Protein AF-A0A3N5SYF8-F1 (afdb_monomer_lite)

Foldseek 3Di:
DDDPCPVVCVVVVVVLLVVLLVVLCVVCPPNDDPVVSVVLQPVVPDDDSVVSSVVVVD

Secondary structure (DSSP, 8-state):
---TTHHHHHHHHHHHHHHHHHHHHHHHGGG--HHHHHHHHHHT-S--HHHHHHHTT-

pLDDT: mean 95.8, std 4.24, range [71.31, 98.5]

Structure (mmCIF, N/CA/C/O backbone):
data_AF-A0A3N5SYF8-F1
#
_entry.id   AF-A0A3N5SYF8-F1
#
loop_
_atom_site.group_PDB
_atom_site.id
_atom_site.type_symbol
_atom_site.label_atom_id
_atom_site.label_alt_id
_atom_site.label_comp_id
_atom_site.label_asym_id
_atom_site.label_entity_id
_atom_site.label_seq_id
_atom_site.pdbx_PDB_ins_code
_atom_site.Cartn_x
_atom_site.Cartn_y
_atom_site.Cartn_z
_atom_site.occupancy
_atom_site.B_iso_or_equiv
_atom_site.auth_seq_id
_atom_site.auth_comp_id
_atom_site.auth_asym_id
_atom_site.auth_atom_id
_atom_site.pdbx_PDB_model_num
ATOM 1 N N . THR A 1 1 ? 23.876 3.987 -20.511 1.00 71.31 1 THR A N 1
ATOM 2 C CA . THR A 1 1 ? 22.638 3.369 -21.032 1.00 71.31 1 THR A CA 1
ATOM 3 C C . THR A 1 1 ? 21.480 4.299 -20.728 1.00 71.31 1 THR A C 1
ATOM 5 O O . THR A 1 1 ? 21.409 4.792 -19.611 1.00 71.31 1 THR A O 1
ATOM 8 N N . LEU A 1 2 ? 20.626 4.621 -21.705 1.00 83.56 2 LEU A N 1
ATOM 9 C CA . LEU A 1 2 ? 19.404 5.386 -21.435 1.00 83.56 2 LEU A CA 1
ATOM 10 C C . LEU A 1 2 ? 18.359 4.391 -20.918 1.00 83.56 2 LEU A C 1
ATOM 12 O O . LEU A 1 2 ? 18.014 3.455 -21.636 1.00 83.56 2 LEU A O 1
ATOM 16 N N . THR A 1 3 ? 17.898 4.559 -19.682 1.00 88.44 3 THR A N 1
ATOM 17 C CA . THR A 1 3 ? 16.839 3.744 -19.070 1.00 88.44 3 THR A CA 1
ATOM 18 C C . THR A 1 3 ? 15.615 4.628 -18.820 1.00 88.44 3 THR A C 1
ATOM 20 O O . THR A 1 3 ? 15.437 5.148 -17.714 1.00 88.44 3 THR A O 1
ATOM 23 N N . PRO A 1 4 ? 14.786 4.871 -19.857 1.00 89.12 4 PRO A N 1
ATOM 24 C CA . PRO A 1 4 ? 13.577 5.672 -19.714 1.00 89.12 4 PRO A CA 1
ATOM 25 C C . PRO A 1 4 ? 12.724 5.153 -18.555 1.00 89.12 4 PRO A C 1
ATOM 27 O O . PRO A 1 4 ? 12.623 3.946 -18.356 1.00 89.12 4 PRO A O 1
ATOM 30 N N . THR A 1 5 ? 12.099 6.057 -17.801 1.00 93.19 5 THR A N 1
ATOM 31 C CA . THR A 1 5 ? 11.151 5.777 -16.697 1.00 93.19 5 THR A CA 1
ATOM 32 C C . THR A 1 5 ? 11.697 5.080 -15.441 1.00 93.19 5 THR A C 1
ATOM 34 O O . THR A 1 5 ? 11.067 5.192 -14.394 1.00 93.19 5 THR A O 1
ATOM 37 N N . VAL A 1 6 ? 12.887 4.468 -15.469 1.00 92.56 6 VAL A N 1
ATOM 38 C CA . VAL A 1 6 ? 13.461 3.762 -14.298 1.00 92.56 6 VAL A CA 1
ATOM 39 C C . VAL A 1 6 ? 13.668 4.690 -13.100 1.00 92.56 6 VAL A C 1
ATOM 41 O O . VAL A 1 6 ? 13.401 4.324 -11.965 1.00 92.56 6 VAL A O 1
ATOM 44 N N . TRP A 1 7 ? 14.091 5.930 -13.324 1.00 92.69 7 TRP A N 1
ATOM 45 C CA . TRP A 1 7 ? 14.251 6.888 -12.225 1.00 92.69 7 TRP A CA 1
ATOM 46 C C . TRP A 1 7 ? 12.910 7.317 -11.625 1.00 92.69 7 TRP A C 1
ATOM 48 O O . TRP A 1 7 ? 12.798 7.511 -10.417 1.00 92.69 7 TRP A O 1
ATOM 58 N N . MET A 1 8 ? 11.873 7.412 -12.460 1.00 94.19 8 MET A N 1
ATOM 59 C CA . MET A 1 8 ? 10.527 7.767 -12.016 1.00 94.19 8 MET A CA 1
ATOM 60 C C . MET A 1 8 ? 9.883 6.643 -11.204 1.00 94.19 8 MET A C 1
ATOM 62 O O . MET A 1 8 ? 9.105 6.936 -10.300 1.00 94.19 8 MET A O 1
ATOM 66 N N . SER A 1 9 ? 10.211 5.373 -11.475 1.00 94.56 9 SER A N 1
ATOM 67 C CA . SER A 1 9 ? 9.573 4.239 -10.796 1.00 94.56 9 SER A CA 1
ATOM 68 C C . SER A 1 9 ? 9.810 4.230 -9.287 1.00 94.56 9 SER A C 1
ATOM 70 O O . SER A 1 9 ? 8.951 3.753 -8.556 1.00 94.56 9 SER A O 1
ATOM 72 N N . TYR A 1 10 ? 10.920 4.796 -8.804 1.00 94.88 10 TYR A N 1
ATOM 73 C CA . TYR A 1 10 ? 11.175 4.942 -7.368 1.00 94.88 10 TYR A CA 1
ATOM 74 C C . TYR A 1 10 ? 10.150 5.855 -6.697 1.00 94.88 10 TYR A C 1
ATOM 76 O O . TYR A 1 10 ? 9.518 5.470 -5.714 1.00 94.88 10 TYR A O 1
ATOM 84 N N . LEU A 1 11 ? 9.971 7.060 -7.244 1.00 96.62 11 LEU A N 1
ATOM 85 C CA . LEU A 1 11 ? 9.039 8.033 -6.684 1.00 96.62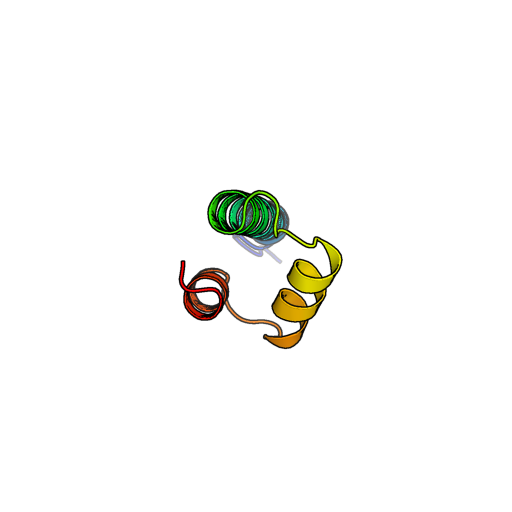 11 LEU A CA 1
ATOM 86 C C . LEU A 1 11 ? 7.591 7.573 -6.869 1.00 96.62 11 LEU A C 1
ATOM 88 O O . LEU A 1 11 ? 6.811 7.636 -5.925 1.00 96.62 11 LEU A O 1
ATOM 92 N N . MET A 1 12 ? 7.261 7.050 -8.052 1.00 96.50 12 MET A N 1
ATOM 93 C CA . MET A 1 12 ? 5.926 6.524 -8.336 1.00 96.50 12 MET A CA 1
ATOM 94 C C . MET A 1 12 ? 5.583 5.348 -7.419 1.00 96.50 12 MET A C 1
ATOM 96 O O . MET A 1 12 ? 4.515 5.341 -6.823 1.00 96.50 12 MET A O 1
ATOM 100 N N . GLY A 1 13 ? 6.494 4.386 -7.242 1.00 95.25 13 GLY A N 1
ATOM 101 C CA . GLY A 1 13 ? 6.272 3.245 -6.353 1.00 95.25 13 GLY A CA 1
ATOM 102 C C . GLY A 1 13 ? 6.043 3.671 -4.904 1.00 95.25 13 GLY A C 1
ATOM 103 O O . GLY A 1 13 ? 5.102 3.200 -4.272 1.00 95.25 13 GLY A O 1
ATOM 104 N N . LYS A 1 14 ? 6.849 4.615 -4.398 1.00 97.25 14 LYS A N 1
ATOM 105 C CA . LYS A 1 14 ? 6.659 5.185 -3.058 1.00 97.25 14 LYS A CA 1
ATOM 106 C C . LYS A 1 14 ? 5.276 5.832 -2.918 1.00 97.25 14 LYS A C 1
ATOM 108 O O . LYS A 1 14 ? 4.556 5.522 -1.975 1.00 97.25 14 LYS A O 1
ATOM 113 N N . GLN A 1 15 ? 4.913 6.701 -3.857 1.00 98.12 15 GLN A N 1
ATOM 114 C CA . GLN A 1 15 ? 3.652 7.440 -3.825 1.00 98.12 15 GLN A CA 1
ATOM 115 C C . GLN A 1 15 ? 2.434 6.505 -3.868 1.00 98.12 15 GLN A C 1
ATOM 117 O O . GLN A 1 15 ? 1.446 6.748 -3.181 1.00 98.12 15 GLN A O 1
ATOM 122 N N . GLU A 1 16 ? 2.503 5.417 -4.637 1.00 97.69 16 GLU A N 1
ATOM 123 C CA . GLU A 1 16 ? 1.434 4.415 -4.682 1.00 97.69 16 GLU A CA 1
ATOM 124 C C . GLU A 1 16 ? 1.298 3.639 -3.363 1.00 97.69 16 GLU A C 1
ATOM 126 O O . GLU A 1 16 ? 0.176 3.378 -2.929 1.00 97.69 16 GLU A O 1
ATOM 131 N N . ILE A 1 17 ? 2.409 3.325 -2.684 1.00 97.56 17 ILE A N 1
ATOM 132 C CA . ILE A 1 17 ? 2.378 2.695 -1.352 1.00 97.56 17 ILE A CA 1
ATOM 133 C C . ILE A 1 17 ? 1.791 3.654 -0.306 1.00 97.56 17 ILE A C 1
ATOM 135 O O . ILE A 1 17 ? 0.972 3.236 0.511 1.00 97.56 17 ILE A O 1
ATOM 139 N N . GLU A 1 18 ? 2.168 4.935 -0.339 1.00 98.19 18 GLU A N 1
ATOM 140 C CA . GLU A 1 18 ? 1.638 5.954 0.579 1.00 98.19 18 GLU A CA 1
ATOM 141 C C . GLU A 1 18 ? 0.124 6.135 0.409 1.00 98.19 18 GLU A C 1
ATOM 143 O O . GLU A 1 18 ? -0.606 6.097 1.399 1.00 98.19 18 GLU A O 1
ATOM 148 N N . ARG A 1 19 ? -0.357 6.230 -0.837 1.00 98.44 19 ARG A N 1
ATOM 149 C CA . ARG A 1 19 ? -1.795 6.304 -1.150 1.00 98.44 19 ARG A CA 1
ATOM 150 C C . ARG A 1 19 ? -2.553 5.065 -0.699 1.00 98.44 19 ARG A C 1
ATOM 152 O O . ARG A 1 19 ? -3.603 5.180 -0.083 1.00 98.44 19 ARG A O 1
ATOM 159 N N . LEU A 1 20 ? -2.014 3.878 -0.978 1.00 98.25 20 LEU A N 1
ATOM 160 C CA . LEU A 1 20 ? -2.613 2.624 -0.531 1.00 98.25 20 LEU A CA 1
ATOM 161 C C . LEU A 1 20 ? -2.771 2.600 0.997 1.00 98.25 20 LEU A C 1
ATOM 163 O O . LEU A 1 20 ? -3.826 2.211 1.492 1.00 98.25 20 LEU A O 1
ATOM 167 N N . ARG A 1 21 ? -1.750 3.039 1.742 1.00 98.38 21 ARG A N 1
ATOM 168 C CA . ARG A 1 21 ? -1.807 3.123 3.208 1.00 98.38 21 ARG A CA 1
ATOM 169 C C . ARG A 1 21 ? -2.906 4.076 3.677 1.00 98.38 21 ARG A C 1
ATOM 171 O O . ARG A 1 21 ? -3.650 3.729 4.587 1.00 98.38 21 ARG A O 1
ATOM 178 N N . GLU A 1 22 ? -3.015 5.255 3.066 1.00 98.50 22 GLU A N 1
ATOM 179 C CA . GLU A 1 22 ? -4.074 6.225 3.373 1.00 98.50 22 GLU A CA 1
ATOM 180 C C . GLU A 1 22 ? -5.468 5.653 3.099 1.00 98.50 22 GLU A C 1
ATOM 182 O O . GLU A 1 22 ? -6.355 5.782 3.938 1.00 98.50 22 GLU A O 1
ATOM 187 N N . ASP A 1 23 ? -5.653 4.962 1.976 1.00 98.38 23 ASP A N 1
ATOM 188 C CA . ASP A 1 23 ? -6.933 4.351 1.616 1.00 98.38 23 ASP A CA 1
ATOM 189 C C . ASP A 1 23 ? -7.339 3.237 2.591 1.00 98.38 23 ASP A C 1
ATOM 191 O O . ASP A 1 23 ? -8.493 3.176 3.016 1.00 98.38 23 ASP A O 1
ATOM 195 N N . VAL A 1 24 ? -6.392 2.384 2.995 1.00 98.19 24 VAL A N 1
ATOM 196 C CA . VAL A 1 24 ? -6.630 1.341 4.006 1.00 98.19 24 VAL A CA 1
ATOM 197 C C . VAL A 1 24 ? -6.934 1.960 5.369 1.00 98.19 24 VAL A C 1
ATOM 199 O O . VAL A 1 24 ? -7.886 1.546 6.026 1.00 98.19 24 VAL A O 1
ATOM 202 N N . MET A 1 25 ? -6.185 2.988 5.773 1.00 98.19 25 MET A N 1
ATOM 203 C CA . MET A 1 25 ? -6.424 3.715 7.022 1.00 98.19 25 MET A CA 1
ATOM 204 C C . MET A 1 25 ? -7.811 4.369 7.038 1.00 98.19 25 MET A C 1
ATOM 206 O O . MET A 1 25 ? -8.517 4.284 8.037 1.00 98.19 25 MET A O 1
ATOM 210 N N . ASN A 1 26 ? -8.239 4.964 5.922 1.00 98.06 26 ASN A N 1
ATOM 211 C CA . ASN A 1 26 ? -9.572 5.553 5.787 1.00 98.06 26 ASN A CA 1
ATOM 212 C C . ASN A 1 26 ? -10.687 4.497 5.814 1.00 98.06 26 ASN A C 1
ATOM 214 O O . ASN A 1 26 ? -11.756 4.754 6.364 1.00 98.06 26 ASN A O 1
ATOM 218 N N . ARG A 1 27 ? -10.452 3.318 5.224 1.00 97.38 27 ARG A N 1
ATOM 219 C CA . ARG A 1 27 ? -11.403 2.197 5.229 1.00 97.38 27 ARG A CA 1
ATOM 220 C C . ARG A 1 27 ? -11.564 1.589 6.625 1.00 97.38 27 ARG A C 1
ATOM 222 O O . ARG A 1 27 ? -12.690 1.299 7.023 1.00 97.38 27 ARG A O 1
ATOM 229 N N . ASP A 1 28 ? -10.458 1.389 7.341 1.00 97.00 28 ASP A N 1
ATOM 230 C CA . ASP A 1 28 ? -10.432 0.660 8.618 1.00 97.00 28 ASP A CA 1
ATOM 231 C C . ASP A 1 28 ? -10.670 1.569 9.837 1.00 97.00 28 ASP A C 1
ATOM 233 O O . ASP A 1 28 ? -11.075 1.086 10.899 1.00 97.00 28 ASP A O 1
ATOM 237 N N . GLY A 1 29 ? -10.458 2.883 9.694 1.00 97.25 29 GLY A N 1
ATOM 238 C CA . GLY A 1 29 ? -10.692 3.873 10.744 1.00 97.25 29 GLY A CA 1
ATOM 239 C C . GLY A 1 29 ? -9.946 3.529 12.035 1.00 97.25 29 GLY A C 1
ATOM 240 O O . GLY A 1 29 ? -8.746 3.264 12.017 1.00 97.25 29 GLY A O 1
ATOM 241 N N . ASP A 1 30 ? -10.669 3.476 13.155 1.00 97.69 30 ASP A N 1
ATOM 242 C CA . ASP A 1 30 ? -10.109 3.155 14.478 1.00 97.69 30 ASP A CA 1
ATOM 243 C C . ASP A 1 30 ? -9.544 1.726 14.585 1.00 97.69 30 ASP A C 1
ATOM 245 O O . ASP A 1 30 ? -8.812 1.422 15.525 1.00 97.69 30 ASP A O 1
ATOM 249 N N . SER A 1 31 ? -9.881 0.838 13.642 1.0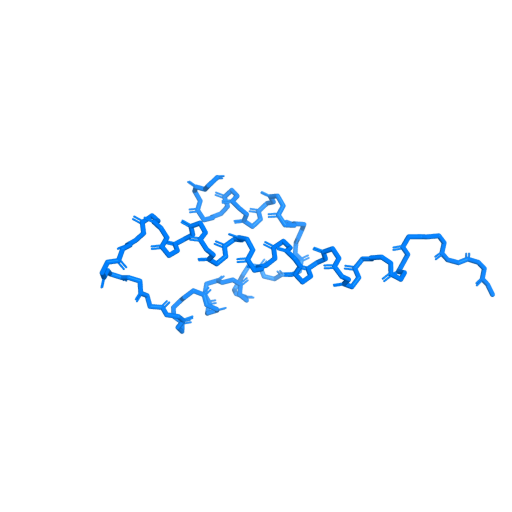0 97.56 31 SER A N 1
ATOM 250 C CA . SER A 1 31 ? -9.349 -0.532 13.592 1.00 97.56 31 SER A CA 1
ATOM 251 C C . SER A 1 31 ? -8.049 -0.643 12.789 1.00 97.56 31 SER A C 1
ATOM 253 O O . SER A 1 31 ? -7.521 -1.745 12.649 1.00 97.56 31 SER A O 1
ATOM 255 N N . TYR A 1 32 ? -7.537 0.465 12.241 1.00 98.06 32 TYR A N 1
ATOM 256 C CA . TYR A 1 32 ? -6.296 0.467 11.474 1.00 98.06 32 TYR A CA 1
ATOM 257 C C . TYR A 1 32 ? -5.089 0.098 12.348 1.00 98.06 32 TYR A C 1
ATOM 259 O O . TYR A 1 32 ? -4.814 0.729 13.369 1.00 98.06 32 TYR A O 1
ATOM 267 N 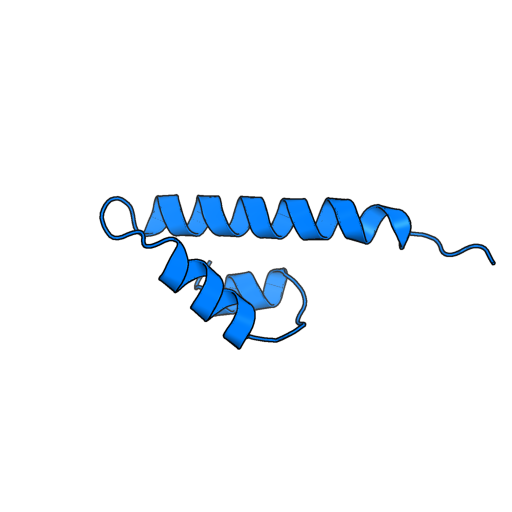N . ASP A 1 33 ? -4.321 -0.888 11.886 1.00 98.25 33 ASP A N 1
ATOM 268 C CA . ASP A 1 33 ? -3.040 -1.289 12.464 1.00 98.25 33 ASP A CA 1
ATOM 269 C C . ASP A 1 33 ? -1.944 -1.169 11.394 1.00 98.25 33 ASP A C 1
ATOM 271 O O . ASP A 1 33 ? -1.974 -1.826 10.349 1.00 98.25 33 ASP A O 1
ATOM 275 N N . GLU A 1 34 ? -0.956 -0.314 11.664 1.00 97.62 34 GLU A N 1
ATOM 276 C CA . GLU A 1 34 ? 0.140 -0.037 10.736 1.00 97.62 34 GLU A CA 1
ATOM 277 C C . GLU A 1 34 ? 1.028 -1.259 10.479 1.00 97.62 34 GLU A C 1
ATOM 279 O O . GLU A 1 34 ? 1.471 -1.489 9.351 1.00 97.62 34 GLU A O 1
ATOM 284 N N . ARG A 1 35 ? 1.278 -2.074 11.504 1.00 98.19 35 ARG A N 1
ATOM 285 C CA . ARG A 1 35 ? 2.079 -3.285 11.354 1.00 98.19 35 ARG A CA 1
ATOM 286 C C . ARG A 1 35 ? 1.328 -4.310 10.515 1.00 98.19 35 ARG A C 1
ATOM 288 O O . ARG A 1 35 ? 1.915 -4.861 9.589 1.00 98.19 35 ARG A O 1
ATOM 295 N N . ALA A 1 36 ? 0.042 -4.518 10.791 1.00 97.88 36 ALA A N 1
ATOM 296 C CA . ALA A 1 36 ? -0.788 -5.436 10.014 1.00 97.88 36 ALA A CA 1
ATOM 297 C C . ALA A 1 36 ? -0.868 -5.020 8.535 1.00 97.88 36 ALA A C 1
ATOM 299 O O . ALA A 1 36 ? -0.821 -5.877 7.648 1.00 97.88 36 ALA A O 1
ATOM 300 N N . PHE A 1 37 ? -0.921 -3.711 8.258 1.00 98.31 37 PHE A N 1
ATOM 301 C CA . PHE A 1 37 ? -0.846 -3.177 6.899 1.00 98.31 37 PHE A CA 1
ATOM 302 C C . PHE A 1 37 ? 0.452 -3.588 6.187 1.00 98.31 37 PHE A C 1
ATOM 304 O O . PHE A 1 37 ? 0.391 -4.171 5.101 1.00 98.31 37 PHE A O 1
ATOM 311 N N . TYR A 1 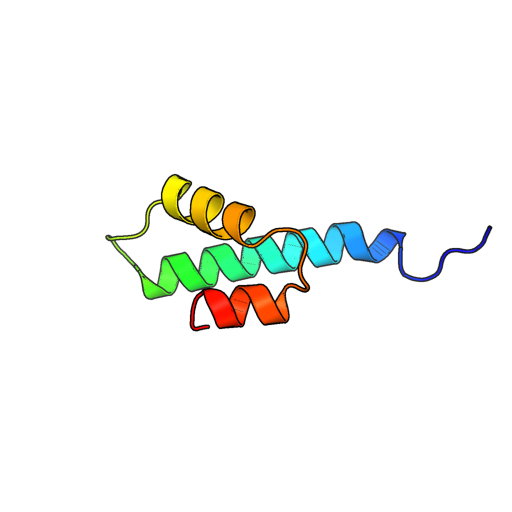38 ? 1.619 -3.321 6.786 1.00 98.06 38 TYR A N 1
ATOM 312 C CA . TYR A 1 38 ? 2.905 -3.649 6.160 1.00 98.06 38 TYR A CA 1
ATOM 313 C C . TYR A 1 38 ? 3.150 -5.159 6.066 1.00 98.06 38 TYR A C 1
ATOM 315 O O . TYR A 1 38 ? 3.675 -5.619 5.051 1.00 98.06 38 TYR A O 1
ATOM 323 N N . ASP A 1 39 ? 2.725 -5.934 7.066 1.00 98.38 39 ASP A N 1
ATOM 324 C CA . ASP A 1 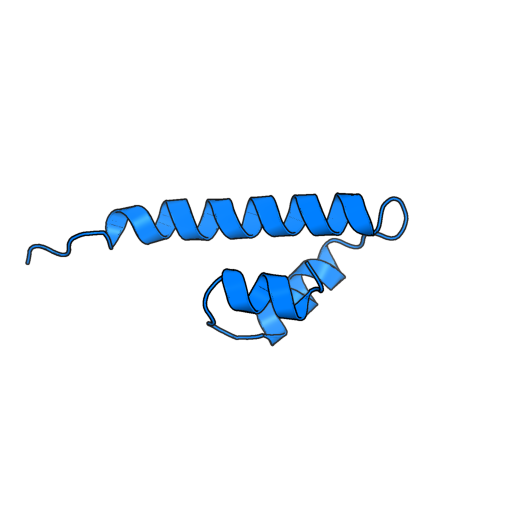39 ? 2.806 -7.397 7.043 1.00 98.38 39 ASP A CA 1
ATOM 325 C C . ASP A 1 39 ? 1.972 -7.962 5.874 1.00 98.38 39 ASP A C 1
ATOM 327 O O . ASP A 1 39 ? 2.463 -8.782 5.091 1.00 98.38 39 ASP A O 1
ATOM 331 N N . SER A 1 40 ? 0.744 -7.462 5.683 1.00 96.94 40 SER A N 1
ATOM 332 C CA . SER A 1 40 ? -0.114 -7.834 4.551 1.00 96.94 40 SER A CA 1
ATOM 333 C C . SER A 1 40 ? 0.486 -7.407 3.207 1.00 96.94 40 SER A C 1
ATOM 335 O O . SER A 1 40 ? 0.565 -8.222 2.286 1.00 96.94 40 SER A O 1
ATOM 337 N N . LEU A 1 41 ? 0.981 -6.168 3.101 1.00 97.75 41 LEU A N 1
ATOM 338 C CA . LEU A 1 41 ? 1.595 -5.624 1.885 1.00 97.75 41 LEU A CA 1
ATOM 339 C C . LEU A 1 41 ? 2.787 -6.472 1.426 1.00 97.75 41 LEU A C 1
ATOM 341 O O . LEU A 1 41 ? 2.861 -6.860 0.261 1.00 97.75 41 LEU A O 1
ATOM 345 N N . LEU A 1 42 ? 3.708 -6.781 2.341 1.00 97.50 42 LEU A N 1
ATOM 346 C CA . LEU A 1 42 ? 4.917 -7.547 2.034 1.00 97.50 42 LEU A CA 1
ATOM 347 C C . LEU A 1 42 ? 4.611 -9.013 1.707 1.00 97.50 42 LEU A C 1
ATOM 349 O O . LEU A 1 42 ? 5.320 -9.615 0.898 1.00 97.50 42 LEU A O 1
ATOM 353 N N . SER A 1 43 ? 3.536 -9.578 2.269 1.00 97.62 43 SER A N 1
ATOM 354 C CA . SER A 1 43 ? 3.104 -10.948 1.962 1.00 97.62 43 SER A CA 1
ATOM 355 C C . SER A 1 43 ? 2.659 -11.149 0.504 1.00 97.62 43 SER A C 1
ATOM 357 O O . SER A 1 43 ? 2.722 -12.272 0.006 1.00 97.62 43 SER A O 1
ATOM 359 N N . GLN A 1 44 ? 2.279 -10.076 -0.206 1.00 96.44 44 GLN A N 1
ATOM 360 C CA . GLN A 1 44 ? 1.877 -10.131 -1.622 1.00 96.44 44 GLN A CA 1
ATOM 361 C C . GLN A 1 44 ? 3.060 -10.344 -2.583 1.00 96.44 44 GLN A C 1
ATOM 363 O O . GLN A 1 44 ? 2.868 -10.696 -3.748 1.00 96.44 44 GLN A O 1
ATOM 368 N N . GLY A 1 45 ? 4.292 -10.120 -2.117 1.00 95.38 45 GLY A N 1
ATOM 369 C CA . GLY A 1 45 ? 5.481 -10.121 -2.964 1.00 95.38 45 GLY A CA 1
ATOM 370 C C . GLY A 1 45 ? 5.563 -8.903 -3.894 1.00 95.38 45 GLY A C 1
ATOM 371 O O . GLY A 1 45 ? 4.878 -7.896 -3.724 1.00 95.38 45 GLY A O 1
ATOM 372 N N . SER A 1 46 ? 6.456 -8.973 -4.885 1.00 95.50 46 SER A N 1
ATOM 373 C CA . SER A 1 46 ? 6.703 -7.861 -5.811 1.00 95.50 46 SER A CA 1
ATOM 374 C C . SER A 1 46 ? 5.752 -7.923 -7.007 1.00 95.50 46 SER A C 1
ATOM 376 O O . SER A 1 46 ? 6.092 -8.444 -8.069 1.00 95.50 46 SER A O 1
ATOM 378 N N . ILE A 1 47 ? 4.540 -7.406 -6.814 1.00 96.12 47 ILE A N 1
ATOM 379 C CA . ILE A 1 47 ? 3.511 -7.301 -7.855 1.00 96.12 47 ILE A CA 1
ATOM 380 C C . ILE A 1 47 ? 3.172 -5.827 -8.140 1.00 96.12 47 ILE A C 1
ATOM 382 O O . ILE A 1 47 ? 3.445 -4.957 -7.310 1.00 96.12 47 ILE A O 1
ATOM 386 N N . PRO A 1 48 ? 2.588 -5.504 -9.310 1.00 95.62 48 PRO A N 1
ATOM 387 C CA . PRO A 1 48 ? 2.180 -4.139 -9.627 1.00 95.62 48 PRO A CA 1
ATOM 388 C C . PRO A 1 48 ? 1.217 -3.554 -8.576 1.00 95.62 48 PRO A C 1
ATOM 390 O O . PRO A 1 48 ? 0.307 -4.268 -8.147 1.00 95.62 48 PRO A O 1
ATOM 393 N N . PRO A 1 49 ? 1.323 -2.255 -8.229 1.00 94.94 49 PRO A N 1
ATOM 394 C CA . PRO A 1 49 ? 0.460 -1.617 -7.230 1.00 94.94 49 PRO A CA 1
ATOM 395 C C . PRO A 1 49 ? -1.043 -1.823 -7.458 1.00 94.94 49 PRO A C 1
ATOM 397 O O . PRO A 1 49 ? -1.782 -2.020 -6.502 1.00 94.94 49 PRO A O 1
ATOM 400 N N . ALA A 1 50 ? -1.500 -1.866 -8.714 1.00 95.69 50 ALA A N 1
ATOM 401 C CA . ALA A 1 50 ? -2.903 -2.130 -9.040 1.00 95.69 50 ALA A CA 1
ATOM 402 C C . ALA A 1 50 ? -3.403 -3.496 -8.524 1.00 95.69 50 ALA A C 1
ATOM 404 O O . ALA A 1 50 ? -4.526 -3.592 -8.038 1.00 95.69 50 ALA A O 1
ATOM 405 N N . LEU A 1 51 ? -2.564 -4.538 -8.581 1.00 97.69 51 LEU A N 1
ATOM 406 C CA . LEU A 1 51 ? -2.916 -5.862 -8.057 1.00 97.69 51 LEU A CA 1
ATOM 407 C C . LEU A 1 51 ? -2.868 -5.895 -6.529 1.00 97.69 51 LEU A C 1
ATOM 409 O O . LEU A 1 51 ? -3.681 -6.573 -5.910 1.00 97.69 51 LEU A O 1
ATOM 413 N N . ILE A 1 52 ? -1.959 -5.128 -5.920 1.00 97.31 52 ILE A N 1
ATOM 414 C CA . ILE A 1 52 ? -1.935 -4.952 -4.465 1.00 97.31 52 ILE A CA 1
ATOM 415 C C . ILE A 1 52 ? -3.247 -4.308 -4.009 1.00 97.31 52 ILE A C 1
ATOM 417 O O . ILE A 1 52 ? -3.894 -4.831 -3.111 1.00 97.31 52 ILE A O 1
ATOM 421 N N . ARG A 1 53 ? -3.697 -3.226 -4.656 1.00 97.06 53 ARG A N 1
ATOM 422 C CA . ARG A 1 53 ? -4.980 -2.579 -4.324 1.00 97.06 53 ARG A CA 1
ATOM 423 C C . ARG A 1 53 ? -6.149 -3.561 -4.395 1.00 97.06 53 ARG A C 1
ATOM 425 O O . ARG A 1 53 ? -6.895 -3.678 -3.429 1.00 97.06 53 ARG A O 1
ATOM 432 N N . GLN A 1 54 ? -6.209 -4.359 -5.461 1.00 96.62 54 GLN A N 1
ATOM 433 C CA . GLN A 1 54 ? -7.207 -5.417 -5.600 1.00 96.62 54 GLN A CA 1
ATOM 434 C C . GLN A 1 54 ? -7.137 -6.448 -4.458 1.00 96.62 54 GLN A C 1
ATOM 436 O O . GLN A 1 54 ? -8.177 -6.845 -3.935 1.00 96.62 54 GLN A O 1
ATOM 441 N N . ALA A 1 55 ? -5.937 -6.870 -4.043 1.00 95.69 55 ALA A N 1
ATOM 442 C CA . ALA A 1 55 ? -5.753 -7.796 -2.921 1.00 95.69 55 ALA A CA 1
ATOM 443 C C . ALA A 1 55 ? -6.221 -7.201 -1.580 1.00 95.69 55 ALA A C 1
ATOM 445 O O . ALA A 1 55 ? -6.716 -7.925 -0.718 1.00 95.69 55 ALA A O 1
ATOM 446 N N . PHE A 1 56 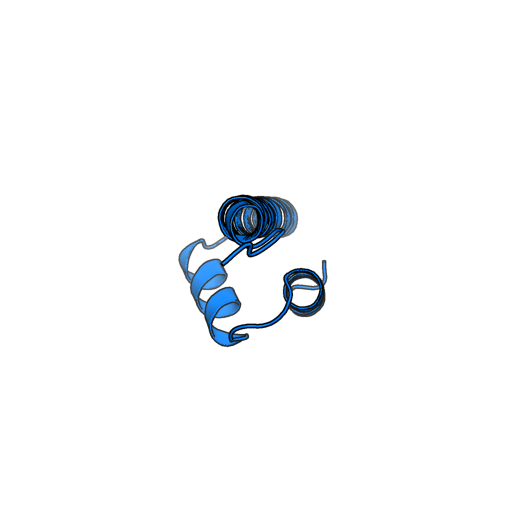? -6.120 -5.880 -1.427 1.00 95.56 56 PHE A N 1
ATOM 447 C CA . PHE A 1 56 ? -6.669 -5.136 -0.294 1.00 95.56 56 PHE A CA 1
ATOM 448 C C . PHE A 1 56 ? -8.166 -4.815 -0.452 1.00 95.56 56 PHE A C 1
ATOM 450 O O . PHE A 1 56 ? -8.744 -4.224 0.454 1.00 95.56 56 PHE A O 1
ATOM 457 N N . GLY A 1 57 ? -8.822 -5.208 -1.548 1.00 95.50 57 GLY A N 1
ATOM 458 C CA . GLY A 1 57 ? -10.240 -4.921 -1.788 1.00 95.50 57 GLY A CA 1
ATOM 459 C C . GLY A 1 57 ? -10.537 -3.441 -2.054 1.00 95.50 57 GLY A C 1
ATOM 460 O O . GLY A 1 57 ? -11.623 -2.974 -1.711 1.00 95.50 57 GLY A O 1
ATOM 461 N N . LEU A 1 58 ? -9.564 -2.719 -2.616 1.00 91.94 58 LEU A N 1
ATOM 462 C CA . LEU A 1 58 ? -9.643 -1.311 -3.024 1.00 91.94 58 LEU A CA 1
ATOM 463 C C . LEU A 1 58 ? -9.706 -1.147 -4.546 1.00 91.94 58 LEU A C 1
ATOM 465 O O . LEU A 1 58 ? -9.261 -2.067 -5.272 1.00 91.94 58 LEU A O 1
#

Sequence (58 aa):
TLTPTVWMSYLMGKQEIERLREDVMNRDGDSYDERAFYDSLLSQGSIPPALIRQAFGL

Radius of gyration: 13.17 Å; chains: 1; bounding box: 34×19×36 Å